Protein AF-B4JM95-F1 (afdb_monomer_lite)

Foldseek 3Di:
DDDFDPFWKKWWWDADPVRWIWTWIAGPVVRDTPGTDTADAPQWAKAFDVVDPVSFKIWIDGVPDPDIDIKGADDPPPVCSVVLNVVVNCSSNDNDDDPDTDMGIIGD

Secondary structure (DSSP, 8-state):
------S-EEEEEEE-TT-PEEEEEEETTT--EEEEEEE-TTSEEEEE-TT-TTS-EEEEEETT---EEEEEE--S-GGGHHHHHHHHHHHHH-SS--SS--EE-EE-

Organism: Drosophila grimshawi (NCBI:txid7222)

Structure (mmCIF, N/CA/C/O backbone):
data_AF-B4JM95-F1
#
_entry.id   AF-B4JM95-F1
#
loop_
_atom_site.group_PDB
_atom_site.id
_atom_site.type_symbol
_atom_site.label_atom_id
_atom_site.label_alt_id
_atom_site.label_comp_id
_atom_site.label_asym_id
_atom_site.label_entity_id
_atom_site.label_seq_id
_atom_site.pdbx_PDB_ins_code
_atom_site.Cartn_x
_atom_site.Cartn_y
_atom_site.Cartn_z
_atom_site.occupancy
_atom_site.B_iso_or_equiv
_atom_site.auth_seq_id
_atom_site.auth_comp_id
_atom_site.auth_asym_id
_atom_site.auth_atom_id
_atom_site.pdbx_PDB_model_num
ATOM 1 N N . MET A 1 1 ? 16.481 12.495 -6.505 1.00 67.81 1 MET A N 1
ATOM 2 C CA . MET A 1 1 ? 16.656 11.159 -7.109 1.00 67.81 1 MET A CA 1
ATOM 3 C C . MET A 1 1 ? 15.942 10.177 -6.194 1.00 67.81 1 MET A C 1
ATOM 5 O O . MET A 1 1 ? 16.068 10.343 -4.990 1.00 67.81 1 MET A O 1
ATOM 9 N N . ILE A 1 2 ? 15.095 9.296 -6.728 1.00 76.88 2 ILE A N 1
ATOM 10 C CA . ILE A 1 2 ? 14.387 8.266 -5.946 1.00 76.88 2 ILE A CA 1
ATOM 11 C C . ILE A 1 2 ? 15.093 6.950 -6.258 1.00 76.88 2 ILE A C 1
ATOM 13 O O . ILE A 1 2 ? 15.238 6.627 -7.437 1.00 76.88 2 ILE A O 1
ATOM 17 N N . GLU A 1 3 ? 15.534 6.233 -5.229 1.00 85.00 3 GLU A N 1
ATOM 18 C CA . GLU A 1 3 ? 16.243 4.960 -5.360 1.00 85.00 3 GLU A CA 1
ATOM 19 C C . GLU A 1 3 ? 15.449 3.859 -4.650 1.00 85.00 3 GLU A C 1
ATOM 21 O O . GLU A 1 3 ? 14.961 4.103 -3.544 1.00 85.00 3 GLU A O 1
ATOM 26 N N . PRO A 1 4 ? 15.264 2.687 -5.284 1.00 85.94 4 PRO A N 1
ATOM 27 C CA . PRO A 1 4 ? 14.522 1.588 -4.683 1.00 85.94 4 PRO A CA 1
ATOM 28 C C . PRO A 1 4 ? 15.311 0.964 -3.530 1.00 85.94 4 PRO A C 1
ATOM 30 O O . PRO A 1 4 ? 16.516 0.733 -3.648 1.00 85.94 4 PRO A O 1
ATOM 33 N N . ASP A 1 5 ? 14.617 0.626 -2.447 1.00 90.50 5 ASP A N 1
ATOM 34 C CA . ASP A 1 5 ? 15.189 -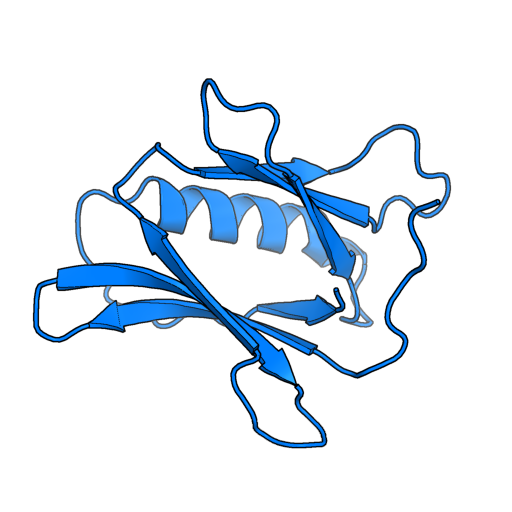0.148 -1.353 1.00 90.50 5 ASP A CA 1
ATOM 35 C C . ASP A 1 5 ? 15.146 -1.645 -1.703 1.00 90.50 5 ASP A C 1
ATOM 37 O O . ASP A 1 5 ? 14.092 -2.193 -2.038 1.00 90.50 5 ASP A O 1
ATOM 41 N N . ALA A 1 6 ? 16.301 -2.316 -1.655 1.00 89.88 6 ALA A N 1
ATOM 42 C CA . ALA A 1 6 ? 16.424 -3.735 -1.992 1.00 89.88 6 ALA A CA 1
ATOM 43 C C . ALA A 1 6 ? 15.929 -4.671 -0.875 1.00 89.88 6 ALA A C 1
ATOM 45 O O . ALA A 1 6 ? 15.78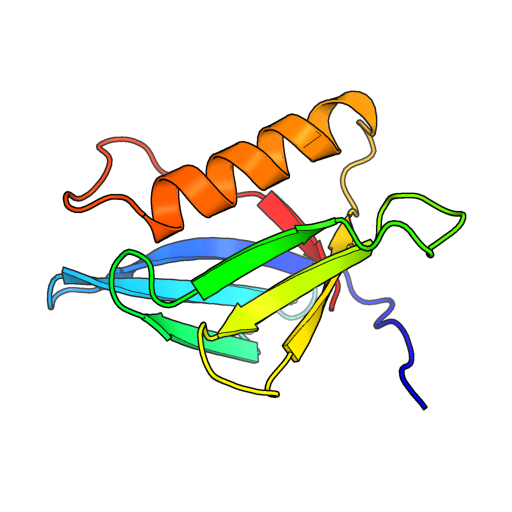8 -5.876 -1.106 1.00 89.88 6 ALA A O 1
ATOM 46 N N . ARG A 1 7 ? 15.691 -4.145 0.333 1.00 93.94 7 ARG A N 1
ATOM 47 C CA . ARG A 1 7 ? 15.303 -4.941 1.502 1.00 93.94 7 ARG A CA 1
ATOM 48 C C . ARG A 1 7 ? 13.942 -5.586 1.310 1.00 93.94 7 ARG A C 1
ATOM 50 O O . ARG A 1 7 ? 13.063 -5.067 0.618 1.00 93.94 7 ARG A O 1
ATOM 57 N N . ARG A 1 8 ? 13.749 -6.747 1.934 1.00 92.62 8 ARG A N 1
ATOM 58 C CA . ARG A 1 8 ? 12.467 -7.446 1.876 1.00 92.62 8 ARG A CA 1
ATOM 59 C C . ARG A 1 8 ? 11.500 -6.795 2.846 1.00 92.62 8 ARG A C 1
ATOM 61 O O . ARG A 1 8 ? 11.724 -6.810 4.050 1.00 92.62 8 ARG A O 1
ATOM 68 N N . GLY A 1 9 ? 10.416 -6.243 2.323 1.00 94.25 9 GLY A N 1
ATOM 69 C CA . GLY A 1 9 ? 9.456 -5.487 3.112 1.00 94.25 9 GLY A CA 1
ATOM 70 C C . GLY A 1 9 ? 8.080 -6.134 3.163 1.00 94.25 9 GLY A C 1
ATOM 71 O O . GLY A 1 9 ? 7.703 -6.944 2.311 1.00 94.25 9 GLY A O 1
ATOM 72 N N . VAL A 1 10 ? 7.303 -5.761 4.174 1.00 94.62 10 VAL A N 1
ATOM 73 C CA . VAL A 1 10 ? 5.876 -6.067 4.239 1.00 94.62 10 VAL A CA 1
ATOM 74 C C . VAL A 1 10 ? 5.093 -4.818 4.606 1.00 94.62 10 VAL A C 1
ATOM 76 O O . VAL A 1 10 ? 5.410 -4.139 5.583 1.00 94.62 10 VAL A O 1
ATOM 79 N N . ILE A 1 11 ? 4.058 -4.536 3.822 1.00 94.75 11 ILE A N 1
ATOM 80 C CA . ILE A 1 11 ? 3.028 -3.569 4.168 1.00 94.75 11 ILE A CA 1
ATOM 81 C C . ILE A 1 11 ? 1.883 -4.298 4.850 1.00 94.75 11 ILE A C 1
ATOM 83 O O . ILE A 1 11 ? 1.389 -5.333 4.401 1.00 94.75 11 ILE A O 1
ATOM 87 N N . TYR A 1 12 ? 1.426 -3.731 5.950 1.00 93.25 12 TYR A N 1
ATOM 88 C CA . TYR A 1 12 ? 0.227 -4.200 6.615 1.00 93.25 12 TYR A CA 1
ATOM 89 C C . TYR A 1 12 ? -0.537 -3.016 7.176 1.00 93.25 12 TYR A C 1
ATOM 91 O O . TYR A 1 12 ? 0.016 -1.944 7.430 1.00 93.25 12 TYR A O 1
ATOM 99 N N . LEU A 1 13 ? -1.836 -3.231 7.334 1.00 92.75 13 LEU A N 1
ATOM 100 C CA . LEU A 1 13 ? -2.725 -2.269 7.947 1.00 92.75 13 LEU A CA 1
ATOM 101 C C . LEU A 1 13 ? -3.253 -2.867 9.241 1.00 92.75 13 LEU A C 1
ATOM 103 O O . LEU A 1 13 ? -3.668 -4.028 9.276 1.00 92.75 13 LEU A O 1
ATOM 107 N N . GLN A 1 14 ? -3.221 -2.082 10.308 1.00 90.44 14 GLN A N 1
ATOM 108 C CA . GLN A 1 14 ? -3.706 -2.507 11.613 1.00 90.44 14 GLN A CA 1
ATOM 109 C C . GLN A 1 14 ? -4.433 -1.369 12.307 1.00 90.44 14 GLN A C 1
ATOM 111 O O . GLN A 1 14 ? -4.112 -0.205 12.096 1.00 90.44 14 GLN A O 1
ATOM 116 N N . TYR A 1 15 ? -5.388 -1.716 13.159 1.00 88.31 15 TYR A N 1
ATOM 117 C CA . TYR A 1 15 ? -5.951 -0.760 14.096 1.00 88.31 15 TYR A CA 1
ATOM 118 C C . TYR A 1 15 ? -5.246 -0.877 15.439 1.00 88.31 15 TYR A C 1
ATOM 120 O O . TYR A 1 15 ? -4.935 -1.986 15.883 1.00 88.31 15 TYR A O 1
ATOM 128 N N . ASP A 1 16 ? -5.021 0.258 16.085 1.00 87.19 16 ASP A N 1
ATOM 129 C CA . ASP A 1 16 ? -4.520 0.299 17.451 1.00 87.19 16 ASP A CA 1
ATOM 130 C C . ASP A 1 16 ? -5.660 0.186 18.485 1.00 87.19 16 ASP A C 1
ATOM 132 O O . ASP A 1 16 ? -6.835 -0.023 18.162 1.00 87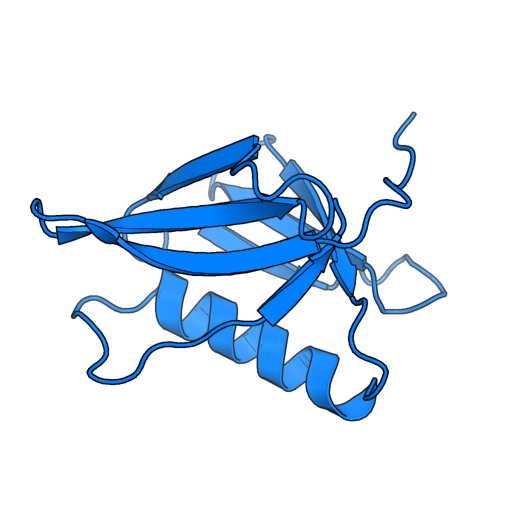.19 16 ASP A O 1
ATOM 136 N N . GLN A 1 17 ? -5.313 0.340 19.765 1.00 86.88 17 GLN A N 1
ATOM 137 C CA . GLN A 1 17 ? -6.283 0.305 20.864 1.00 86.88 17 GLN A CA 1
ATOM 138 C C . GLN A 1 17 ? -7.261 1.492 20.838 1.00 86.88 17 GLN A C 1
ATOM 140 O O . GLN A 1 17 ? -8.361 1.391 21.382 1.00 86.88 17 GLN A O 1
ATOM 145 N N . ARG A 1 18 ? -6.884 2.604 20.197 1.00 86.38 18 ARG A N 1
ATOM 146 C CA . ARG A 1 18 ? -7.702 3.814 20.040 1.00 86.38 18 ARG A CA 1
ATOM 147 C C . ARG A 1 18 ? -8.571 3.774 18.783 1.00 86.38 18 ARG A C 1
ATOM 149 O O . ARG A 1 18 ? -9.343 4.704 18.559 1.00 86.38 18 ARG A O 1
ATOM 156 N N . ARG A 1 19 ? -8.528 2.669 18.027 1.00 83.62 19 ARG A N 1
ATOM 157 C CA . ARG A 1 19 ? -9.251 2.462 16.762 1.00 83.62 19 ARG A CA 1
ATOM 158 C C . ARG A 1 19 ? -8.770 3.383 15.639 1.00 83.62 19 ARG A C 1
ATOM 160 O O . ARG A 1 19 ? -9.519 3.642 14.699 1.00 83.62 19 ARG A O 1
ATOM 167 N N . GLU A 1 20 ? -7.530 3.843 15.713 1.00 88.75 20 GLU A N 1
ATOM 168 C CA . GLU A 1 20 ? -6.868 4.589 14.651 1.00 88.75 20 GLU A CA 1
ATOM 169 C C . GLU A 1 20 ? -6.252 3.593 13.656 1.00 88.75 20 GLU A C 1
ATOM 171 O O . GLU A 1 20 ? -5.751 2.540 14.055 1.00 88.75 20 GLU A O 1
ATOM 176 N N . LEU A 1 21 ? -6.341 3.873 12.352 1.00 91.69 21 LEU A N 1
ATOM 177 C CA . LEU A 1 21 ? -5.789 2.993 11.321 1.00 91.69 21 LEU A CA 1
ATOM 178 C C . LEU A 1 21 ? -4.318 3.338 11.097 1.00 91.69 21 LEU A C 1
ATOM 180 O O . LEU A 1 21 ? -3.988 4.473 10.762 1.00 91.69 21 LEU A O 1
ATOM 184 N N . HIS A 1 22 ? -3.452 2.343 11.219 1.00 94.00 22 HIS A N 1
ATOM 185 C CA . HIS A 1 22 ? -2.029 2.443 10.942 1.00 94.00 22 HIS A CA 1
ATOM 186 C C . HIS A 1 22 ? -1.716 1.784 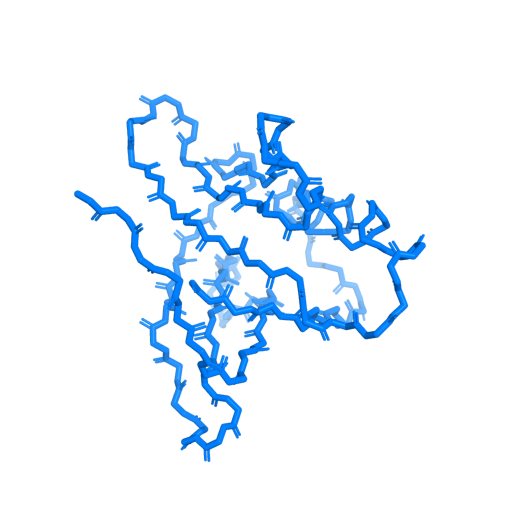9.603 1.00 94.00 22 HIS A C 1
ATOM 188 O O . HIS A 1 22 ? -2.025 0.608 9.394 1.00 94.00 22 HIS A O 1
ATOM 194 N N . PHE A 1 23 ? -1.079 2.531 8.706 1.00 95.44 23 PHE A N 1
ATOM 195 C CA . PHE A 1 23 ? -0.387 1.984 7.546 1.00 95.44 23 PHE A CA 1
ATOM 196 C C . PHE A 1 23 ? 1.078 1.776 7.917 1.00 95.44 23 PHE A C 1
ATOM 198 O O . PHE A 1 23 ? 1.795 2.748 8.171 1.00 95.44 23 PHE A O 1
ATOM 205 N N . CYS A 1 24 ? 1.526 0.523 7.926 1.00 96.12 24 CYS A N 1
ATOM 206 C CA . CYS A 1 24 ? 2.874 0.180 8.347 1.00 96.12 24 CYS A CA 1
ATOM 207 C C . CYS A 1 24 ? 3.689 -0.432 7.209 1.00 96.12 24 CYS A C 1
ATOM 209 O O . CYS A 1 24 ? 3.167 -1.220 6.422 1.00 96.12 24 CYS A O 1
ATOM 211 N N . TRP A 1 25 ? 4.987 -0.131 7.183 1.00 96.56 25 TRP A N 1
ATOM 212 C CA . TRP A 1 25 ? 5.989 -0.897 6.444 1.00 96.56 25 TRP A CA 1
ATOM 213 C C . TRP A 1 25 ? 7.016 -1.447 7.427 1.00 96.56 25 TRP A C 1
ATOM 215 O O . TRP A 1 25 ? 7.566 -0.708 8.252 1.00 96.56 25 TRP A O 1
ATOM 225 N N . LYS A 1 26 ? 7.275 -2.746 7.326 1.00 95.56 26 LYS A N 1
ATOM 226 C CA . LYS A 1 26 ? 8.211 -3.470 8.178 1.00 95.56 26 LYS A CA 1
ATOM 227 C C . LYS A 1 26 ? 9.287 -4.140 7.340 1.00 95.56 26 LYS A C 1
ATOM 229 O O . LYS A 1 26 ? 8.971 -4.847 6.383 1.00 95.56 26 LYS A O 1
ATOM 234 N N . ASP A 1 27 ? 10.530 -3.969 7.768 1.00 95.50 27 ASP A N 1
ATOM 235 C CA . ASP A 1 27 ? 11.665 -4.742 7.284 1.00 95.50 27 ASP A CA 1
ATOM 236 C C . ASP A 1 27 ? 11.505 -6.189 7.775 1.00 95.50 27 ASP A C 1
ATOM 238 O O . ASP A 1 27 ? 11.355 -6.452 8.974 1.00 95.50 27 ASP A O 1
ATOM 242 N N . ARG A 1 28 ? 11.464 -7.145 6.847 1.00 92.44 28 ARG A N 1
ATOM 243 C CA . ARG A 1 28 ? 11.288 -8.565 7.173 1.00 92.44 28 ARG A CA 1
ATOM 244 C C . ARG A 1 28 ? 12.547 -9.192 7.742 1.00 92.44 28 ARG A C 1
ATOM 246 O O . ARG A 1 28 ? 12.422 -10.115 8.542 1.00 92.44 28 ARG A O 1
ATOM 253 N N . ASP A 1 29 ? 13.710 -8.722 7.311 1.00 92.69 29 ASP A N 1
ATOM 254 C CA . ASP A 1 29 ? 14.993 -9.290 7.695 1.00 92.69 29 ASP A CA 1
ATOM 255 C C . ASP A 1 29 ? 15.390 -8.765 9.082 1.00 92.69 29 ASP A C 1
ATOM 257 O O . ASP A 1 29 ? 15.756 -9.545 9.961 1.00 92.69 29 ASP A O 1
ATOM 261 N N . ALA A 1 30 ? 15.225 -7.459 9.322 1.00 93.38 30 ALA A N 1
ATOM 262 C CA . ALA A 1 30 ? 15.497 -6.843 10.623 1.00 93.38 30 ALA A CA 1
ATOM 263 C C . ALA A 1 30 ? 14.338 -6.988 11.628 1.00 93.38 30 ALA A C 1
ATOM 265 O O . ALA A 1 30 ? 14.544 -6.949 12.842 1.00 93.38 30 ALA A O 1
ATOM 266 N N . GLY A 1 31 ? 13.102 -7.129 11.145 1.00 91.56 31 GLY A N 1
ATOM 267 C CA . GLY A 1 31 ? 11.906 -7.193 11.984 1.00 91.56 31 GLY A CA 1
ATOM 268 C C . GLY A 1 31 ? 11.439 -5.840 12.542 1.00 91.56 31 GLY A C 1
ATOM 269 O O . GLY A 1 31 ? 10.470 -5.813 13.307 1.00 91.56 31 GLY A O 1
ATOM 270 N N . SER A 1 32 ? 12.077 -4.733 12.161 1.00 94.94 32 SER A N 1
ATOM 271 C CA . SER A 1 32 ? 11.737 -3.369 12.573 1.00 94.94 32 SER A CA 1
ATOM 272 C C . SER A 1 32 ? 10.618 -2.767 11.719 1.00 94.94 32 SER A C 1
ATOM 274 O O . SER A 1 32 ? 10.589 -2.908 10.496 1.00 94.94 32 SER A O 1
ATOM 276 N N . VAL A 1 33 ? 9.690 -2.056 12.365 1.00 96.12 33 VAL A N 1
ATOM 277 C CA . VAL A 1 33 ? 8.698 -1.213 11.681 1.00 96.12 33 VAL A CA 1
ATOM 278 C C . VAL A 1 33 ? 9.339 0.149 11.436 1.00 96.12 33 VAL A C 1
ATOM 280 O O . VAL A 1 33 ? 9.668 0.847 12.390 1.00 96.12 33 VAL A O 1
ATOM 283 N N . GLU A 1 34 ? 9.550 0.514 10.173 1.00 95.06 34 GLU A N 1
ATOM 284 C CA . GLU A 1 34 ? 10.230 1.772 9.811 1.00 95.06 34 GLU A CA 1
ATOM 285 C C . GLU A 1 34 ? 9.279 2.842 9.291 1.00 95.06 34 GLU A C 1
ATOM 287 O O . GLU A 1 34 ? 9.604 4.029 9.291 1.00 95.06 34 GLU A O 1
ATOM 292 N N . VAL A 1 35 ? 8.105 2.427 8.822 1.00 94.81 35 VAL A N 1
ATOM 293 C CA . VAL A 1 35 ? 7.024 3.337 8.460 1.00 94.81 35 VAL A CA 1
ATOM 294 C C . VAL A 1 35 ? 5.834 2.967 9.315 1.00 94.81 35 VAL A C 1
ATOM 296 O O . VAL A 1 35 ? 5.410 1.815 9.298 1.00 94.81 35 VAL A O 1
ATOM 299 N N . ASP A 1 36 ? 5.301 3.946 10.032 1.00 95.81 36 ASP A N 1
ATOM 300 C CA . ASP A 1 36 ? 4.055 3.837 10.774 1.00 95.81 36 ASP A CA 1
ATOM 301 C C . ASP A 1 36 ? 3.277 5.145 10.610 1.00 95.81 36 ASP A C 1
ATOM 303 O O . ASP A 1 36 ? 3.680 6.196 11.112 1.00 95.81 36 ASP A O 1
ATOM 307 N N . ILE A 1 37 ? 2.212 5.103 9.810 1.00 94.94 37 ILE A N 1
ATOM 308 C CA . ILE A 1 37 ? 1.390 6.266 9.485 1.00 94.94 37 ILE A CA 1
ATOM 309 C C . ILE A 1 37 ? -0.002 6.060 10.056 1.00 94.94 37 ILE A C 1
ATOM 311 O O . ILE A 1 37 ? -0.772 5.244 9.548 1.00 94.94 37 ILE A O 1
ATOM 315 N N . VAL A 1 38 ? -0.349 6.882 11.042 1.00 93.50 38 VAL A N 1
ATOM 316 C CA . VAL A 1 38 ? -1.721 7.004 11.531 1.00 93.50 38 VAL A CA 1
ATOM 317 C C . VAL A 1 38 ? -2.550 7.775 10.512 1.00 93.50 38 VAL A C 1
ATOM 319 O O . VAL A 1 38 ? -2.182 8.870 10.079 1.00 93.50 38 VAL A O 1
ATOM 322 N N . THR A 1 39 ? -3.678 7.202 10.112 1.00 91.62 39 THR A N 1
ATOM 323 C CA . THR A 1 39 ? -4.569 7.782 9.116 1.00 91.62 39 THR A CA 1
ATOM 324 C C . THR A 1 39 ? -6.034 7.566 9.474 1.00 91.62 39 THR A C 1
ATOM 326 O O . THR A 1 39 ? -6.392 6.708 10.279 1.00 91.62 39 THR A O 1
ATOM 329 N N . VAL A 1 40 ? -6.892 8.352 8.832 1.00 89.50 40 VAL A N 1
ATOM 330 C CA . VAL A 1 40 ? -8.348 8.205 8.886 1.00 89.50 40 VAL A CA 1
ATOM 331 C C . VAL A 1 40 ? -8.870 7.765 7.518 1.00 89.50 40 VAL A C 1
ATOM 333 O O . VAL A 1 40 ? -8.192 7.999 6.507 1.00 89.50 40 VAL A O 1
ATOM 336 N N . PRO A 1 41 ? -10.069 7.157 7.456 1.00 89.88 41 PRO A N 1
ATOM 337 C CA . PRO A 1 41 ? -10.631 6.675 6.206 1.00 89.88 41 PRO A CA 1
ATOM 338 C C . PRO A 1 41 ? -10.640 7.739 5.103 1.00 89.88 41 PRO A C 1
ATOM 340 O O . PRO A 1 41 ? -11.080 8.870 5.310 1.00 89.88 41 PRO A O 1
ATOM 343 N N . GLY A 1 42 ? -10.124 7.378 3.929 1.00 87.62 42 GLY A N 1
ATOM 344 C CA . GLY A 1 42 ? -10.087 8.241 2.749 1.00 87.62 42 GLY A CA 1
ATOM 345 C C . GLY A 1 42 ? -8.958 9.267 2.701 1.00 87.62 42 GLY A C 1
ATOM 346 O O . GLY A 1 42 ? -8.788 9.907 1.665 1.00 87.62 42 GLY A O 1
ATOM 347 N N . ASN A 1 43 ? -8.148 9.417 3.752 1.00 92.75 43 ASN A N 1
ATOM 348 C CA . ASN A 1 43 ? -7.060 10.402 3.761 1.00 92.75 43 ASN A CA 1
ATOM 349 C C . ASN A 1 43 ? -5.837 9.948 2.944 1.00 92.75 43 ASN A C 1
ATOM 351 O O . ASN A 1 43 ? -5.123 10.766 2.360 1.00 92.75 43 ASN A O 1
ATOM 355 N N . LEU A 1 44 ? -5.616 8.636 2.864 1.00 95.19 44 LEU A N 1
ATOM 356 C CA . LEU A 1 44 ? -4.576 8.036 2.037 1.00 95.19 44 LEU A CA 1
ATOM 357 C C . LEU A 1 44 ? -5.164 7.388 0.792 1.00 95.19 44 LEU A C 1
ATOM 359 O O . LEU A 1 44 ? -6.304 6.931 0.759 1.00 95.19 44 LEU A O 1
ATOM 363 N N . GLU A 1 45 ? -4.333 7.331 -0.233 1.00 94.44 45 GLU A N 1
ATOM 364 C CA . GLU A 1 45 ? -4.626 6.669 -1.485 1.00 94.44 45 GLU A CA 1
ATOM 365 C C . GLU A 1 45 ? -3.402 5.890 -1.954 1.00 94.44 45 GLU A C 1
ATOM 367 O O . GLU A 1 45 ? -2.291 6.425 -1.968 1.00 94.44 45 GLU A O 1
ATOM 372 N N . PHE A 1 46 ? -3.620 4.637 -2.351 1.00 95.75 46 PHE A N 1
ATOM 373 C CA . PHE A 1 46 ? -2.578 3.761 -2.865 1.00 95.75 46 PHE A CA 1
ATOM 374 C C . PHE A 1 46 ? -2.823 3.490 -4.349 1.00 95.75 46 PHE A C 1
ATOM 376 O O . PHE A 1 46 ? -3.884 3.002 -4.726 1.00 95.75 46 PHE A O 1
ATOM 383 N N . ARG A 1 47 ? -1.887 3.846 -5.227 1.00 93.81 47 ARG A N 1
ATOM 384 C CA . ARG A 1 47 ? -2.088 3.730 -6.682 1.00 93.81 47 ARG A CA 1
ATOM 385 C C . ARG A 1 47 ? -0.866 3.181 -7.384 1.00 93.81 47 ARG A C 1
ATOM 387 O O . ARG A 1 47 ? 0.257 3.466 -6.985 1.00 93.81 47 ARG A O 1
ATOM 394 N N . ARG A 1 48 ? -1.093 2.470 -8.486 1.00 93.12 48 ARG A N 1
ATOM 395 C CA . ARG A 1 48 ? -0.033 2.065 -9.405 1.00 93.12 48 ARG A CA 1
ATOM 396 C C . ARG A 1 48 ? 0.562 3.285 -10.109 1.00 93.12 48 ARG A C 1
ATOM 398 O O . ARG A 1 48 ? -0.147 4.233 -10.454 1.00 93.12 48 ARG A O 1
ATOM 405 N N . VAL A 1 49 ? 1.872 3.268 -10.321 1.00 92.00 49 VAL A N 1
ATOM 406 C CA . VAL A 1 49 ? 2.598 4.294 -11.073 1.00 92.00 49 VAL A CA 1
ATOM 407 C C . VAL A 1 49 ? 2.688 3.856 -12.536 1.00 92.00 49 VAL A C 1
ATOM 409 O O . VAL A 1 49 ? 3.599 3.130 -12.919 1.00 92.00 49 VAL A O 1
ATOM 412 N N . GLU A 1 50 ? 1.741 4.311 -13.362 1.00 86.00 50 GLU A N 1
ATOM 413 C CA . GLU A 1 50 ? 1.642 3.934 -14.788 1.00 86.00 50 GLU A CA 1
ATOM 414 C C . GLU A 1 50 ? 2.920 4.174 -15.621 1.00 86.00 50 GLU A C 1
ATOM 416 O O . GLU A 1 50 ? 3.242 3.336 -16.462 1.00 86.00 50 GLU A O 1
ATOM 421 N N . PRO A 1 51 ? 3.707 5.253 -15.413 1.00 80.94 51 PRO A N 1
ATOM 422 C CA . PRO A 1 51 ? 4.934 5.462 -16.188 1.00 80.94 51 PRO A CA 1
ATOM 423 C C . PRO A 1 51 ? 6.049 4.429 -15.936 1.00 80.94 51 PRO A C 1
ATOM 425 O O . PRO A 1 51 ? 7.031 4.397 -16.682 1.00 80.94 51 PRO A O 1
ATOM 428 N N . CYS A 1 52 ? 5.952 3.602 -14.889 1.00 77.56 52 CYS A N 1
ATOM 429 C CA . CYS A 1 52 ? 6.967 2.600 -14.572 1.00 77.56 52 CYS A CA 1
ATOM 430 C C . CYS A 1 52 ? 6.814 1.364 -15.466 1.00 77.56 52 CYS A C 1
ATOM 432 O O . CYS A 1 52 ? 5.868 0.596 -15.325 1.00 77.56 52 CYS A O 1
ATOM 434 N N . LYS A 1 53 ? 7.807 1.112 -16.330 1.00 75.06 53 LYS A N 1
ATOM 435 C CA . LYS A 1 53 ? 7.806 -0.006 -17.296 1.00 75.06 53 LYS A CA 1
ATOM 436 C C . LYS A 1 53 ? 7.712 -1.403 -16.671 1.00 75.06 53 LYS A C 1
ATOM 438 O O . LYS A 1 53 ? 7.337 -2.340 -17.362 1.00 75.06 53 LYS A O 1
ATOM 443 N N . THR A 1 54 ? 8.060 -1.554 -15.392 1.00 77.25 54 THR A N 1
ATOM 444 C CA . THR A 1 54 ? 7.889 -2.820 -14.666 1.00 77.25 54 THR A CA 1
ATOM 445 C C . THR A 1 54 ? 6.434 -3.071 -14.269 1.00 77.25 54 THR A C 1
ATOM 447 O O . THR A 1 54 ? 6.068 -4.219 -14.065 1.00 77.25 54 THR A O 1
ATOM 450 N N . GLY A 1 55 ? 5.610 -2.023 -14.135 1.00 79.44 55 GLY A N 1
ATOM 451 C CA . GLY A 1 55 ? 4.215 -2.107 -13.686 1.00 79.44 55 GLY A CA 1
ATOM 452 C C . GLY A 1 55 ? 4.030 -2.400 -12.193 1.00 79.44 55 GLY A C 1
ATOM 453 O O . GLY A 1 55 ? 2.900 -2.472 -11.724 1.00 79.44 55 GLY A O 1
ATOM 454 N N . ARG A 1 56 ? 5.119 -2.548 -11.428 1.00 91.25 56 ARG A N 1
ATOM 455 C CA . ARG A 1 56 ? 5.084 -3.032 -10.034 1.00 91.25 56 ARG A CA 1
ATOM 456 C C . ARG A 1 56 ? 5.401 -1.965 -8.994 1.00 91.25 56 ARG A C 1
ATOM 458 O O . ARG A 1 56 ? 5.630 -2.299 -7.837 1.00 91.25 56 ARG A O 1
ATOM 465 N N . VAL A 1 57 ? 5.445 -0.699 -9.404 1.00 93.44 57 VAL A N 1
ATOM 466 C CA . VAL A 1 57 ? 5.686 0.443 -8.516 1.00 93.44 57 VAL A CA 1
ATOM 467 C C . VAL A 1 57 ? 4.355 1.085 -8.157 1.00 93.44 57 VAL A C 1
ATOM 469 O O . VAL A 1 57 ? 3.529 1.370 -9.025 1.00 93.44 57 VAL A O 1
ATOM 472 N N . TYR A 1 58 ? 4.172 1.336 -6.871 1.00 95.00 58 TYR A N 1
ATOM 473 C CA . TYR A 1 58 ? 2.987 1.921 -6.277 1.00 95.00 58 TYR A CA 1
ATOM 474 C C . TYR A 1 58 ? 3.360 3.160 -5.476 1.00 95.00 58 TYR A C 1
ATOM 476 O O . TYR A 1 58 ? 4.474 3.294 -4.975 1.00 95.00 58 TYR A O 1
ATOM 484 N N . VAL A 1 59 ? 2.419 4.086 -5.366 1.00 94.88 59 VAL A N 1
ATOM 485 C CA . VAL A 1 59 ? 2.555 5.308 -4.587 1.00 94.88 59 VAL A CA 1
ATOM 486 C C . VAL A 1 59 ? 1.462 5.358 -3.531 1.00 94.88 59 VAL A C 1
ATOM 488 O O . VAL A 1 59 ? 0.278 5.250 -3.849 1.00 94.88 59 VAL A O 1
ATOM 491 N N . LEU A 1 60 ? 1.868 5.552 -2.281 1.00 96.06 60 LEU A N 1
ATOM 492 C CA . LEU A 1 60 ? 1.001 5.986 -1.197 1.00 96.06 60 LEU A CA 1
ATOM 493 C C . LEU A 1 60 ? 1.038 7.512 -1.142 1.00 96.06 60 LEU A C 1
ATOM 495 O O . LEU A 1 60 ? 2.108 8.119 -1.037 1.00 96.06 60 LEU A O 1
ATOM 499 N N . LYS A 1 61 ? -0.128 8.142 -1.220 1.00 94.81 61 LYS A N 1
ATOM 500 C CA . LYS A 1 61 ? -0.261 9.596 -1.240 1.00 94.81 61 LYS A CA 1
ATOM 501 C C . LYS A 1 61 ? -1.313 10.052 -0.235 1.00 94.81 61 LYS A C 1
ATOM 503 O O . LYS A 1 61 ? -2.408 9.500 -0.191 1.00 94.81 61 LYS A O 1
ATOM 508 N N . PHE A 1 62 ? -1.011 11.128 0.487 1.00 92.25 62 PHE A N 1
ATOM 509 C CA . PHE A 1 62 ? -2.015 11.880 1.241 1.00 92.25 62 PHE A CA 1
ATOM 510 C C . PHE A 1 62 ? -2.864 12.736 0.298 1.00 92.25 62 PHE A C 1
ATOM 512 O O . PHE A 1 62 ? -2.336 13.514 -0.511 1.00 92.25 62 PHE A O 1
ATOM 519 N N . ARG A 1 63 ? -4.192 12.617 0.390 1.00 89.31 63 ARG A N 1
ATOM 520 C CA . ARG A 1 63 ? -5.106 13.460 -0.388 1.00 89.31 63 ARG A CA 1
ATOM 521 C C . ARG A 1 63 ? -4.857 14.933 -0.052 1.00 89.31 63 ARG A C 1
ATOM 523 O O . ARG A 1 63 ? -4.661 15.298 1.097 1.00 89.31 63 ARG A O 1
ATOM 530 N N . GLY A 1 64 ? -4.799 15.779 -1.080 1.00 86.62 64 GLY A N 1
ATOM 531 C CA . GLY A 1 64 ? -4.500 17.209 -0.918 1.00 86.62 64 GLY A CA 1
ATOM 532 C C . GLY A 1 64 ? -3.039 17.556 -0.592 1.00 86.62 64 GLY A C 1
ATOM 533 O O . GLY A 1 64 ? -2.719 18.735 -0.505 1.00 86.62 64 GLY A O 1
ATOM 534 N N . SER A 1 65 ? -2.138 16.574 -0.472 1.00 89.44 65 SER A N 1
ATOM 535 C CA . SER A 1 65 ? -0.713 16.803 -0.203 1.00 89.44 65 SER A CA 1
ATOM 536 C C . SER A 1 65 ? 0.172 16.437 -1.399 1.00 89.44 65 SER A C 1
ATOM 538 O O . SER A 1 65 ? -0.194 15.646 -2.278 1.00 89.44 65 SER A O 1
ATOM 540 N N . THR A 1 66 ? 1.371 17.015 -1.430 1.00 88.19 66 THR A N 1
ATOM 541 C CA . THR A 1 66 ? 2.461 16.616 -2.328 1.00 88.19 66 THR A CA 1
ATOM 542 C C . THR A 1 66 ? 3.309 15.486 -1.749 1.00 88.19 66 THR A C 1
ATOM 544 O O . THR A 1 66 ? 4.103 14.913 -2.496 1.00 88.19 66 THR A O 1
ATOM 547 N N . ASN A 1 67 ? 3.119 15.135 -0.469 1.00 88.81 67 ASN A N 1
ATOM 548 C CA . ASN A 1 67 ? 3.850 14.060 0.191 1.00 88.81 67 ASN A CA 1
ATOM 549 C C . ASN A 1 67 ? 3.461 12.696 -0.399 1.00 88.81 67 ASN A C 1
ATOM 551 O O . ASN A 1 67 ? 2.276 12.358 -0.511 1.00 88.81 67 ASN A O 1
ATOM 555 N N . ARG A 1 68 ? 4.476 11.941 -0.817 1.00 91.69 68 ARG A N 1
ATOM 556 C CA . ARG A 1 68 ? 4.355 10.672 -1.532 1.00 91.69 68 ARG A CA 1
ATOM 557 C C . ARG A 1 68 ? 5.406 9.712 -1.011 1.00 91.69 68 ARG A C 1
ATOM 559 O O . ARG A 1 68 ? 6.565 10.089 -0.861 1.00 91.69 68 ARG A O 1
ATOM 566 N N . MET A 1 69 ? 5.001 8.467 -0.824 1.00 93.88 69 MET A N 1
ATOM 567 C CA . MET A 1 69 ? 5.904 7.356 -0.562 1.00 93.88 69 MET A CA 1
ATOM 568 C C . MET A 1 69 ? 5.748 6.345 -1.680 1.00 93.88 69 MET A C 1
ATOM 570 O O . MET A 1 69 ? 4.627 6.054 -2.096 1.00 93.88 69 MET A O 1
ATOM 574 N N . PHE A 1 70 ? 6.866 5.851 -2.187 1.00 93.81 70 PHE A N 1
ATOM 575 C CA . PHE A 1 70 ? 6.877 4.847 -3.235 1.00 93.81 70 PHE A CA 1
ATOM 576 C C . PHE A 1 70 ? 7.113 3.483 -2.608 1.00 93.81 70 PHE A C 1
ATOM 578 O O . PHE A 1 70 ? 7.732 3.381 -1.555 1.00 93.81 70 PHE A O 1
ATOM 585 N N . PHE A 1 71 ? 6.539 2.470 -3.235 1.00 94.94 71 PHE A N 1
ATOM 586 C CA . PHE A 1 71 ? 6.688 1.080 -2.854 1.00 94.94 71 PHE A CA 1
ATOM 587 C C . PHE A 1 71 ? 6.740 0.227 -4.115 1.00 94.94 71 PHE A C 1
ATOM 589 O O . PHE A 1 71 ? 6.220 0.628 -5.159 1.00 94.94 71 PHE A O 1
ATOM 596 N N . TRP A 1 72 ? 7.319 -0.964 -4.037 1.00 93.50 72 TRP A N 1
ATOM 597 C CA . TRP A 1 72 ? 7.341 -1.905 -5.150 1.00 93.50 72 TRP A CA 1
ATOM 598 C C . TRP A 1 72 ? 6.978 -3.324 -4.712 1.00 93.50 72 TRP A C 1
ATOM 600 O O . TRP A 1 72 ? 7.339 -3.767 -3.620 1.00 93.50 72 TRP A O 1
ATOM 610 N N . MET A 1 73 ? 6.209 -4.024 -5.552 1.00 93.88 73 MET A N 1
ATOM 611 C CA . MET A 1 73 ? 5.700 -5.361 -5.236 1.00 93.88 73 MET A CA 1
ATOM 612 C C . MET A 1 73 ? 6.811 -6.406 -5.233 1.00 93.88 73 MET A C 1
ATOM 614 O O . MET A 1 73 ? 7.568 -6.518 -6.196 1.00 93.88 73 MET A O 1
ATOM 618 N N . GLN A 1 74 ? 6.865 -7.193 -4.155 1.00 92.56 74 GLN A N 1
ATOM 619 C CA . GLN A 1 74 ? 7.839 -8.273 -3.978 1.00 92.56 74 GLN A CA 1
ATOM 620 C C . GLN A 1 74 ? 7.226 -9.673 -4.086 1.00 92.56 74 GLN A C 1
ATOM 622 O O . GLN A 1 74 ? 7.968 -10.643 -4.239 1.00 92.56 74 GLN A O 1
ATOM 627 N N . ASP A 1 75 ? 5.893 -9.800 -4.046 1.00 91.62 75 ASP A N 1
ATOM 628 C CA . ASP A 1 75 ? 5.226 -11.095 -4.210 1.00 91.62 75 ASP A CA 1
ATOM 629 C C . ASP A 1 75 ? 5.553 -11.689 -5.598 1.00 91.62 75 ASP A C 1
ATOM 631 O O . ASP A 1 75 ? 5.518 -10.968 -6.600 1.00 91.62 75 ASP A O 1
ATOM 635 N N . PRO A 1 76 ? 5.882 -12.985 -5.718 1.00 91.25 76 PRO A N 1
ATOM 636 C CA . PRO A 1 76 ? 6.160 -13.596 -7.019 1.00 91.25 76 PRO A CA 1
ATOM 637 C C . PRO A 1 76 ? 4.924 -13.678 -7.938 1.00 91.25 76 PRO A C 1
ATOM 639 O O . PRO A 1 76 ? 5.065 -13.855 -9.147 1.00 91.25 76 PRO A O 1
ATOM 642 N N . ARG A 1 77 ? 3.703 -13.553 -7.403 1.00 92.75 77 ARG A N 1
ATOM 643 C CA . ARG A 1 77 ? 2.438 -13.676 -8.144 1.00 92.75 77 ARG A CA 1
ATOM 644 C C . ARG A 1 77 ? 1.983 -12.319 -8.668 1.00 92.75 77 ARG A C 1
ATOM 646 O O . ARG A 1 77 ? 1.119 -11.663 -8.094 1.00 92.75 77 ARG A O 1
ATOM 653 N N . HIS A 1 78 ? 2.539 -11.920 -9.808 1.00 90.62 78 HIS A N 1
ATOM 654 C CA . HIS A 1 78 ? 2.277 -10.607 -10.412 1.00 90.62 78 HIS A CA 1
ATOM 655 C C . HIS A 1 78 ? 0.790 -10.369 -10.744 1.00 90.62 78 HIS A C 1
ATOM 657 O O . HIS A 1 78 ? 0.327 -9.235 -10.764 1.00 90.62 78 HIS A O 1
ATOM 663 N N . ASN A 1 79 ? 0.020 -11.432 -10.991 1.00 91.56 79 ASN A N 1
ATOM 664 C CA . ASN A 1 79 ? -1.414 -11.354 -11.281 1.00 91.56 79 ASN A CA 1
ATOM 665 C C . ASN A 1 79 ? -2.270 -10.926 -10.074 1.00 91.56 79 ASN A C 1
ATOM 667 O O . ASN A 1 79 ? -3.462 -10.680 -10.241 1.00 91.56 79 ASN A O 1
ATOM 671 N N . LEU A 1 80 ? -1.689 -10.871 -8.872 1.00 92.88 80 LEU A N 1
ATOM 672 C CA . LEU A 1 80 ? -2.365 -10.415 -7.658 1.00 92.88 80 LEU A CA 1
ATOM 673 C C . LEU A 1 80 ? -2.068 -8.950 -7.324 1.00 92.88 80 LEU A C 1
ATOM 675 O O . LEU A 1 80 ? -2.708 -8.413 -6.425 1.00 92.88 80 LEU A O 1
ATOM 679 N N . ASP A 1 81 ? -1.154 -8.291 -8.042 1.00 92.25 81 ASP A N 1
ATOM 680 C CA . ASP A 1 81 ? -0.730 -6.918 -7.746 1.00 92.25 81 ASP A CA 1
ATOM 681 C C . ASP A 1 81 ? -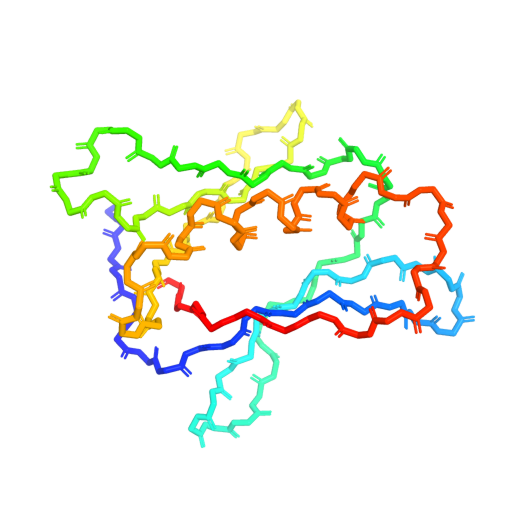1.937 -5.946 -7.697 1.00 92.25 81 ASP A C 1
ATOM 683 O O . ASP A 1 81 ? -2.076 -5.168 -6.748 1.00 92.25 81 ASP A O 1
ATOM 687 N N . ASP A 1 82 ? -2.869 -6.049 -8.653 1.00 92.25 82 ASP A N 1
ATOM 688 C CA . ASP A 1 82 ? -4.086 -5.221 -8.687 1.00 92.25 82 ASP A CA 1
ATOM 689 C C . ASP A 1 82 ? -5.060 -5.563 -7.545 1.00 92.25 82 ASP A C 1
ATOM 691 O O . ASP A 1 82 ? -5.687 -4.670 -6.971 1.00 92.25 82 ASP A O 1
ATOM 695 N N . VAL A 1 83 ? -5.153 -6.843 -7.164 1.00 93.56 83 VAL A N 1
ATOM 696 C CA . VAL A 1 83 ? -5.984 -7.305 -6.038 1.00 93.56 83 VAL A CA 1
ATOM 697 C C . VAL A 1 83 ? -5.437 -6.759 -4.722 1.00 93.56 83 VAL A C 1
ATOM 699 O O . VAL A 1 83 ? -6.195 -6.256 -3.894 1.00 93.56 83 VAL A O 1
ATOM 702 N N . PHE A 1 84 ? -4.118 -6.796 -4.538 1.00 94.12 84 PHE A N 1
ATOM 703 C CA . PHE A 1 84 ? -3.454 -6.219 -3.376 1.00 94.12 84 PHE A CA 1
ATOM 704 C C . PHE A 1 84 ? -3.654 -4.708 -3.313 1.00 94.12 84 PHE A C 1
ATOM 706 O O . PHE A 1 84 ? -4.029 -4.186 -2.265 1.00 94.12 84 PHE A O 1
ATOM 713 N N . CYS A 1 85 ? -3.481 -4.004 -4.433 1.00 94.56 85 CYS A N 1
ATOM 714 C CA . CYS A 1 85 ? -3.739 -2.570 -4.513 1.00 94.56 85 CYS A CA 1
ATOM 715 C C . CYS A 1 85 ? -5.191 -2.227 -4.142 1.00 94.56 85 CYS A C 1
ATOM 717 O O . CYS A 1 85 ? -5.435 -1.334 -3.323 1.00 94.56 85 CYS A O 1
ATOM 719 N N . ALA A 1 86 ? -6.161 -2.962 -4.694 1.00 94.38 86 ALA A N 1
ATOM 720 C CA . ALA A 1 86 ? -7.573 -2.792 -4.372 1.00 94.38 86 ALA A CA 1
ATOM 721 C C . ALA A 1 86 ? -7.836 -3.038 -2.880 1.00 94.38 86 ALA A C 1
ATOM 723 O O . ALA A 1 86 ? -8.493 -2.221 -2.237 1.00 94.38 86 ALA A O 1
ATOM 724 N N . ARG A 1 87 ? -7.248 -4.095 -2.305 1.00 93.25 87 ARG A N 1
ATOM 725 C CA . ARG A 1 87 ? -7.398 -4.431 -0.886 1.00 93.25 87 ARG A CA 1
ATOM 726 C C . ARG A 1 87 ? -6.802 -3.372 0.040 1.00 93.25 87 ARG A C 1
ATOM 728 O O . ARG A 1 87 ? -7.442 -3.020 1.025 1.00 93.25 87 ARG A O 1
ATOM 735 N N . VAL A 1 88 ? -5.624 -2.818 -0.271 1.00 94.50 88 VAL A N 1
ATOM 736 C CA . VAL A 1 88 ? -5.059 -1.688 0.496 1.00 94.50 88 VAL A CA 1
ATOM 737 C C . VAL A 1 88 ? -6.045 -0.527 0.513 1.00 94.50 88 VAL A C 1
ATOM 739 O O . VAL A 1 88 ? -6.348 0.002 1.579 1.00 94.50 88 VAL A O 1
ATOM 742 N N . ASN A 1 89 ? -6.573 -0.137 -0.649 1.00 94.81 89 ASN A N 1
ATOM 743 C CA . ASN A 1 89 ? -7.515 0.976 -0.717 1.00 94.81 89 ASN A CA 1
ATOM 744 C C . ASN A 1 89 ? -8.830 0.671 -0.001 1.00 94.81 89 ASN A C 1
ATOM 746 O O . ASN A 1 89 ? -9.353 1.553 0.670 1.00 94.81 89 ASN A O 1
ATOM 750 N N . GLU A 1 90 ? -9.365 -0.542 -0.105 1.00 93.25 90 GLU A N 1
ATOM 751 C CA . GLU A 1 90 ? -10.566 -0.945 0.631 1.00 93.25 90 GLU A CA 1
ATOM 752 C C . GLU A 1 90 ? -10.385 -0.708 2.136 1.00 93.25 90 GLU A C 1
ATOM 754 O O . GLU A 1 90 ? -11.210 -0.050 2.764 1.00 93.25 90 GLU A O 1
ATOM 759 N N . LEU A 1 91 ? -9.253 -1.147 2.690 1.00 91.50 91 LEU A N 1
ATOM 760 C CA . LEU A 1 91 ? -8.922 -0.975 4.104 1.00 91.50 91 LEU A CA 1
ATOM 761 C C . LEU A 1 91 ? -8.669 0.493 4.475 1.00 91.50 91 LEU A C 1
ATOM 763 O O . LEU A 1 91 ? -9.158 0.953 5.501 1.00 91.50 91 LEU A O 1
ATOM 767 N N . LEU A 1 92 ? -7.966 1.253 3.627 1.00 93.38 92 LEU A N 1
ATOM 768 C CA . LEU A 1 92 ? -7.737 2.692 3.823 1.00 93.38 92 LEU A CA 1
ATOM 769 C C . LEU A 1 92 ? -9.020 3.529 3.760 1.00 93.38 92 LEU A C 1
ATOM 771 O O . LEU A 1 92 ? -9.019 4.668 4.217 1.00 93.38 92 LEU A O 1
ATOM 775 N N . ASN A 1 93 ? -10.096 3.005 3.173 1.00 91.81 93 ASN A N 1
ATOM 776 C CA . ASN A 1 93 ? -11.395 3.674 3.084 1.00 91.81 93 ASN A CA 1
ATOM 777 C C . ASN A 1 93 ? -12.447 3.054 4.020 1.00 91.81 93 ASN A C 1
ATOM 779 O O . ASN A 1 93 ? -13.560 3.575 4.112 1.00 91.81 93 ASN A O 1
ATOM 783 N N . ALA A 1 94 ? -12.119 1.968 4.724 1.00 86.19 94 ALA A N 1
ATOM 784 C CA . ALA A 1 94 ? -13.046 1.284 5.609 1.00 86.19 94 ALA A CA 1
ATOM 785 C C . ALA A 1 94 ? -13.361 2.145 6.841 1.00 86.19 94 ALA A C 1
ATOM 787 O O . ALA A 1 94 ? -12.482 2.525 7.611 1.00 86.19 94 ALA A O 1
ATOM 788 N N . VAL A 1 95 ? -14.648 2.429 7.049 1.00 74.69 95 VAL A N 1
ATOM 789 C CA . VAL A 1 95 ? -15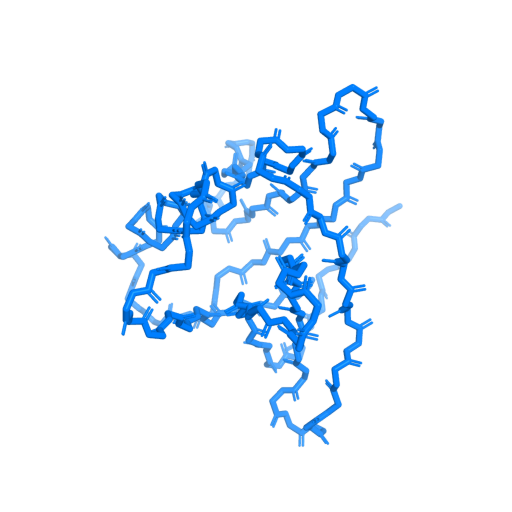.142 3.208 8.202 1.00 74.69 95 VAL A CA 1
ATOM 790 C C . VAL A 1 95 ? -15.235 2.346 9.471 1.00 74.69 95 VAL A C 1
ATOM 792 O O . VAL A 1 95 ? -15.332 2.863 10.581 1.00 74.69 95 VAL A O 1
ATOM 795 N N . GLN A 1 96 ? -15.190 1.021 9.323 1.00 69.94 96 GLN A N 1
ATOM 796 C CA . GLN A 1 96 ? -15.258 0.054 10.415 1.00 69.94 96 GLN A CA 1
ATOM 797 C C . GLN A 1 96 ? -14.084 -0.919 10.339 1.00 69.94 96 GLN A C 1
ATOM 799 O O . GLN A 1 96 ? -13.593 -1.217 9.252 1.00 69.94 96 GLN A O 1
ATOM 804 N N . MET A 1 97 ? -13.676 -1.440 11.499 1.00 66.44 97 MET A N 1
ATOM 805 C CA . MET A 1 97 ? -12.644 -2.470 11.576 1.00 66.44 97 MET A CA 1
ATOM 806 C C . MET A 1 97 ? -13.087 -3.713 10.792 1.00 66.44 97 MET A C 1
ATOM 808 O O . MET A 1 97 ? -14.122 -4.294 11.133 1.00 66.44 97 MET A O 1
ATOM 812 N N . PRO A 1 98 ? -12.321 -4.150 9.782 1.00 65.38 98 PRO A N 1
ATOM 813 C CA . PRO A 1 98 ? -12.569 -5.421 9.131 1.00 65.38 98 PRO A CA 1
ATOM 814 C C . PRO A 1 98 ? -12.339 -6.558 10.127 1.00 65.38 98 PRO A C 1
ATOM 816 O O . PRO A 1 98 ? -11.408 -6.529 10.932 1.00 65.38 98 PRO A O 1
ATOM 819 N N . THR A 1 99 ? -13.164 -7.594 10.044 1.00 59.34 99 THR A N 1
ATOM 820 C CA . THR A 1 99 ? -13.052 -8.815 10.854 1.00 59.34 99 THR A CA 1
ATOM 821 C C . THR A 1 99 ? -11.849 -9.690 10.477 1.00 59.34 99 THR A C 1
ATOM 823 O O . THR A 1 99 ? -11.534 -10.628 11.205 1.00 59.34 99 THR A O 1
ATOM 826 N N . GLU A 1 100 ? -11.148 -9.385 9.379 1.00 58.38 100 GLU A N 1
ATOM 827 C CA . GLU A 1 100 ? -10.074 -10.210 8.819 1.00 58.38 100 GLU A CA 1
ATOM 828 C C . GLU A 1 100 ? -8.769 -9.416 8.626 1.00 58.38 100 GLU A C 1
ATOM 830 O O . GLU A 1 100 ? -8.750 -8.345 8.011 1.00 58.38 100 GLU A O 1
ATOM 835 N N . LYS A 1 101 ? -7.653 -9.951 9.143 1.00 54.38 101 LYS A N 1
ATOM 836 C CA . LYS A 1 101 ? -6.316 -9.352 8.991 1.00 54.38 101 LYS A CA 1
ATOM 837 C C . LYS A 1 101 ? -5.832 -9.512 7.549 1.00 54.38 101 LYS A C 1
ATOM 839 O O . LYS A 1 101 ? -5.853 -10.613 7.016 1.00 54.38 101 LYS A O 1
ATOM 844 N N . SER A 1 102 ? -5.359 -8.428 6.935 1.00 58.81 102 SER A N 1
ATOM 845 C CA . SER A 1 102 ? -4.804 -8.440 5.574 1.00 58.81 102 SER A CA 1
ATOM 846 C C . SER A 1 102 ? -3.344 -7.979 5.595 1.00 58.81 102 SER A C 1
ATOM 848 O O . SER A 1 102 ? -3.043 -6.913 6.130 1.00 58.81 102 SER A O 1
ATOM 850 N N . THR A 1 103 ? -2.449 -8.768 4.998 1.00 66.31 103 THR A N 1
ATOM 851 C CA . THR A 1 103 ? -0.999 -8.511 4.935 1.00 66.31 103 THR A CA 1
ATOM 852 C C . THR A 1 103 ? -0.539 -8.580 3.481 1.00 66.31 103 THR A C 1
ATOM 854 O O . THR A 1 103 ? -0.956 -9.491 2.767 1.00 66.31 103 THR A O 1
ATOM 857 N N . ILE A 1 104 ? 0.298 -7.638 3.031 1.00 75.06 104 ILE A N 1
ATOM 858 C CA . ILE A 1 104 ? 0.743 -7.529 1.631 1.00 75.06 104 ILE A CA 1
ATOM 859 C C . ILE A 1 104 ? 2.260 -7.301 1.579 1.00 75.06 104 ILE A C 1
ATOM 861 O O . ILE A 1 104 ? 2.789 -6.397 2.215 1.00 75.06 104 ILE A O 1
ATOM 865 N N . GLU A 1 105 ? 2.991 -8.104 0.807 1.00 76.12 105 GLU A N 1
ATOM 866 C CA . GLU A 1 105 ? 4.457 -8.008 0.723 1.00 76.12 105 GLU A CA 1
ATOM 867 C C . GLU A 1 105 ? 4.911 -6.940 -0.291 1.00 76.12 105 GLU A C 1
ATOM 869 O O . GLU A 1 105 ? 4.676 -7.059 -1.495 1.00 76.12 105 GLU A O 1
ATOM 874 N N . LEU A 1 106 ? 5.575 -5.889 0.197 1.00 63.72 106 LEU A N 1
ATOM 875 C CA . LEU A 1 106 ? 5.992 -4.707 -0.567 1.00 63.72 106 LEU A CA 1
ATOM 876 C C . LEU A 1 106 ? 7.310 -4.167 -0.003 1.00 63.72 106 LEU A C 1
ATOM 878 O O . LEU A 1 106 ? 7.455 -4.096 1.213 1.00 63.72 106 LEU A O 1
ATOM 882 N N . ALA A 1 107 ? 8.226 -3.691 -0.845 1.00 63.03 107 ALA A N 1
ATOM 883 C CA . ALA A 1 107 ? 9.395 -2.909 -0.419 1.00 63.03 107 ALA A CA 1
ATOM 884 C C . ALA A 1 107 ? 9.229 -1.410 -0.679 1.00 63.03 107 ALA A C 1
ATOM 886 O O . ALA A 1 107 ? 8.283 -1.017 -1.357 1.00 63.03 107 ALA A O 1
ATOM 887 N N . LYS A 1 108 ? 10.108 -0.601 -0.076 1.00 62.72 108 LYS A N 1
ATOM 888 C CA . LYS A 1 108 ? 10.098 0.870 -0.095 1.00 62.72 108 LYS A CA 1
ATOM 889 C C . LYS A 1 108 ? 10.898 1.449 -1.269 1.00 62.72 108 LYS A C 1
ATOM 891 O O . LYS A 1 108 ? 11.783 0.745 -1.804 1.00 62.72 108 LYS A O 1
#

Radius of gyration: 13.39 Å; chains: 1; bounding box: 32×31×38 Å

pLDDT: mean 87.73, std 10.16, range [54.38, 96.56]

InterPro domains:
  IPR006773 Proteasomal ubiquitin receptor Rpn13/ADRM1 [PTHR12225] (1-101)
  IPR038633 Proteasomal ubiquitin receptor Rpn13/ADRM1, Pru domain superfamily [G3DSA:2.30.29.70] (1-95)
  IPR044868 Rpn13/ADRM1, Pru domain [PF04683] (2-84)
  IPR044868 Rpn13/ADRM1, Pru domain [PS51917] (1-95)

Sequence (108 aa):
MIEPDARRGVIYLQYDQRRELHFCWKDRDAGSVEVDIVTVPGNLEFRRVEPCKTGRVYVLKFRGSTNRMFFWMQDPRHNLDDVFCARVNELLNAVQMPTEKSTIELAK